Protein AF-A0A106QCF0-F1 (afdb_monomer_lite)

Secondary structure (DSSP, 8-state):
------------------------PPPEEEEEEEEEEEETTEEEEEEEEETTEEEEEEE-SS-EEEEEHHHH--HHHHHHHHHHH-EE-

Organism: NCBI:txid101571

pLDDT: mean 75.18, std 18.21, range [35.38, 92.94]

Structure (mmCIF, N/CA/C/O backbone):
data_AF-A0A106QCF0-F1
#
_entry.id   AF-A0A106QCF0-F1
#
loop_
_atom_site.group_PDB
_atom_site.id
_atom_site.type_symbol
_atom_site.label_atom_id
_atom_site.label_alt_id
_atom_site.label_comp_id
_atom_site.label_asym_id
_atom_site.label_entity_id
_atom_site.label_seq_id
_atom_site.pdbx_PDB_ins_code
_atom_site.Cartn_x
_atom_site.Cartn_y
_atom_site.Cartn_z
_atom_site.occupancy
_atom_site.B_iso_or_equiv
_atom_site.auth_seq_id
_atom_site.auth_comp_id
_atom_site.auth_asym_id
_atom_site.auth_atom_id
_atom_site.pdbx_PDB_model_num
ATOM 1 N N . MET A 1 1 ? -54.927 35.589 -35.434 1.00 40.69 1 MET A N 1
ATOM 2 C CA . MET A 1 1 ? -55.725 34.361 -35.220 1.00 40.69 1 MET A CA 1
ATOM 3 C C . MET A 1 1 ? -54.796 33.161 -35.290 1.00 40.69 1 MET A C 1
ATOM 5 O O . MET A 1 1 ? -54.211 32.933 -36.338 1.00 40.69 1 MET A O 1
ATOM 9 N N . ARG A 1 2 ? -54.596 32.436 -34.187 1.00 39.22 2 ARG A N 1
ATOM 10 C CA . ARG A 1 2 ? -53.832 31.181 -34.178 1.00 39.22 2 ARG A CA 1
ATOM 11 C C . ARG A 1 2 ? -54.597 30.212 -33.283 1.00 39.22 2 ARG A C 1
ATOM 13 O O . ARG A 1 2 ? -54.498 30.284 -32.065 1.00 39.22 2 ARG A O 1
ATOM 20 N N . TYR A 1 3 ? -55.456 29.413 -33.909 1.00 35.38 3 TYR A N 1
ATOM 21 C CA . TYR A 1 3 ? -56.200 28.357 -33.236 1.00 35.38 3 TYR A CA 1
ATOM 22 C C . TYR A 1 3 ? -55.391 27.057 -33.270 1.00 35.38 3 TYR A C 1
ATOM 24 O O . TYR A 1 3 ? -54.800 26.683 -34.279 1.00 35.38 3 TYR A O 1
ATOM 32 N N . ILE A 1 4 ? -55.371 26.432 -32.100 1.00 51.88 4 ILE A N 1
ATOM 33 C CA . ILE A 1 4 ? -54.922 25.083 -31.738 1.00 51.88 4 ILE A CA 1
ATOM 34 C C . ILE A 1 4 ? -55.852 24.074 -32.460 1.00 51.88 4 ILE A C 1
ATOM 36 O O . ILE A 1 4 ? -57.016 24.402 -32.665 1.00 51.88 4 ILE A O 1
ATOM 40 N N . ARG A 1 5 ? -55.465 22.868 -32.901 1.00 43.03 5 ARG A N 1
ATOM 41 C CA . ARG A 1 5 ? -55.218 21.620 -32.137 1.00 43.03 5 ARG A CA 1
ATOM 42 C C . ARG A 1 5 ? -55.180 20.432 -33.134 1.00 43.03 5 ARG A C 1
ATOM 44 O O . ARG A 1 5 ? -55.369 20.655 -34.320 1.00 43.03 5 ARG A O 1
ATOM 51 N N . PHE A 1 6 ? -55.042 19.216 -32.584 1.00 40.97 6 PHE A N 1
ATOM 52 C CA . PHE A 1 6 ? -55.029 17.853 -33.165 1.00 40.97 6 PHE A CA 1
ATOM 53 C C . PHE A 1 6 ? -53.601 17.301 -33.327 1.00 40.97 6 PHE A C 1
ATOM 55 O O . PHE A 1 6 ? -52.791 17.902 -34.014 1.00 40.97 6 PHE A O 1
ATOM 62 N N . THR A 1 7 ? -53.172 16.194 -32.715 1.00 44.12 7 THR A N 1
ATOM 63 C CA . THR A 1 7 ? -53.769 15.227 -31.770 1.00 44.12 7 THR A CA 1
ATOM 64 C C . THR A 1 7 ? -52.622 14.342 -31.258 1.00 44.12 7 THR A C 1
ATOM 66 O O . THR A 1 7 ? -51.641 14.147 -31.969 1.00 44.12 7 THR A O 1
ATOM 69 N N . ASN A 1 8 ? -52.754 13.806 -30.042 1.00 46.31 8 ASN A N 1
ATOM 70 C CA . ASN A 1 8 ? -51.939 12.711 -29.499 1.00 46.31 8 ASN A CA 1
ATOM 71 C C . ASN A 1 8 ? -51.648 11.607 -30.533 1.00 46.31 8 ASN A C 1
ATOM 73 O O . ASN A 1 8 ? -52.594 11.141 -31.162 1.00 46.31 8 ASN A O 1
ATOM 77 N N . ALA A 1 9 ? -50.415 11.087 -30.565 1.00 46.59 9 ALA A N 1
ATOM 78 C CA . ALA A 1 9 ? -50.115 9.680 -30.250 1.00 46.59 9 ALA A CA 1
ATOM 79 C C . ALA A 1 9 ? -48.654 9.304 -30.569 1.00 46.59 9 ALA A C 1
ATOM 81 O O . ALA A 1 9 ? -48.077 9.781 -31.537 1.00 46.59 9 ALA A O 1
ATOM 82 N N . ALA A 1 10 ? -48.154 8.345 -29.784 1.00 41.31 10 ALA A N 1
ATOM 83 C CA . ALA A 1 10 ? -47.035 7.444 -30.068 1.00 41.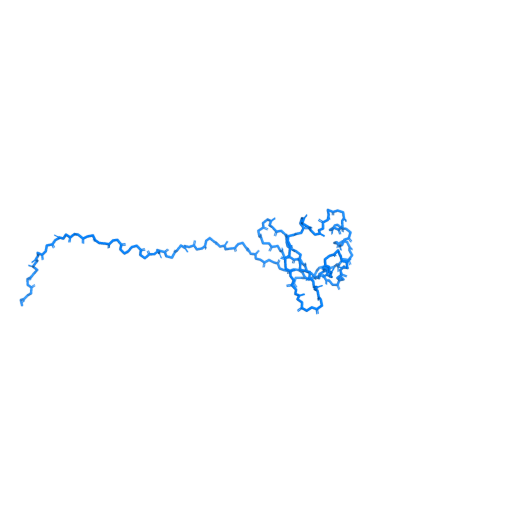31 10 ALA A CA 1
ATOM 84 C C . ALA A 1 10 ? -45.598 7.945 -29.804 1.00 41.31 10 ALA A C 1
ATOM 86 O O . ALA A 1 10 ? -44.866 8.354 -30.693 1.00 41.31 10 ALA A O 1
ATOM 87 N N . VAL A 1 11 ? -45.199 7.808 -28.532 1.00 48.44 11 VAL A N 1
ATOM 88 C CA . VAL A 1 11 ? -44.091 6.935 -28.092 1.00 48.44 11 VAL A CA 1
ATOM 89 C C . VAL A 1 11 ? -42.799 6.985 -28.921 1.00 48.44 11 VAL A C 1
ATOM 91 O O . VAL A 1 11 ? -42.648 6.280 -29.911 1.00 48.44 11 VAL A O 1
ATOM 94 N N . ALA A 1 12 ? -41.791 7.648 -28.365 1.00 44.16 12 ALA A N 1
ATOM 95 C CA . ALA A 1 12 ? -40.507 7.009 -28.102 1.00 44.16 12 ALA A CA 1
ATOM 96 C C . ALA A 1 12 ? -39.909 7.703 -26.882 1.00 44.16 12 ALA A C 1
ATOM 98 O O . ALA A 1 12 ? -39.802 8.925 -26.817 1.00 44.16 12 ALA A O 1
ATOM 99 N N . VAL A 1 13 ? -39.640 6.895 -25.869 1.00 47.31 13 VAL A N 1
ATOM 100 C CA . VAL A 1 13 ? -39.167 7.310 -24.562 1.00 47.31 13 VAL A CA 1
ATOM 101 C C . VAL A 1 13 ? -37.729 7.795 -24.729 1.00 47.31 13 VAL A C 1
ATOM 103 O O . VAL A 1 13 ? -36.793 7.010 -24.619 1.00 47.31 13 VAL A O 1
ATOM 106 N N . ASP A 1 14 ? -37.544 9.086 -24.999 1.00 44.47 14 ASP A N 1
ATOM 107 C CA . ASP A 1 14 ? -36.267 9.752 -24.753 1.00 44.47 14 ASP A CA 1
ATOM 108 C C . ASP A 1 14 ? -36.136 9.925 -23.235 1.00 44.47 14 ASP A C 1
ATOM 110 O O . ASP A 1 14 ? -36.349 10.986 -22.651 1.00 44.47 14 ASP A O 1
ATOM 114 N N . SER A 1 15 ? -35.889 8.810 -22.547 1.00 47.41 15 SER A N 1
ATOM 115 C CA . SER A 1 15 ? -35.305 8.855 -21.217 1.00 47.41 15 SER A CA 1
ATOM 116 C C . SER A 1 15 ? -33.832 9.188 -21.395 1.00 47.41 15 SER A C 1
ATOM 118 O O . SER A 1 15 ? -32.965 8.323 -21.286 1.00 47.41 15 SER A O 1
ATOM 120 N N . ALA A 1 16 ? -33.543 10.464 -21.649 1.00 53.78 16 ALA A N 1
ATOM 121 C CA . ALA A 1 16 ? -32.304 11.050 -21.173 1.00 53.78 16 ALA A CA 1
ATOM 122 C C . ALA A 1 16 ? -32.118 10.576 -19.721 1.00 53.78 16 ALA A C 1
ATOM 124 O O . ALA A 1 16 ? -33.052 10.743 -18.925 1.00 53.78 16 ALA A O 1
ATOM 125 N N . PRO A 1 17 ? -30.990 9.948 -19.334 1.00 43.03 17 PRO A N 1
ATOM 126 C CA . PRO A 1 17 ? -30.821 9.615 -17.941 1.00 43.03 17 PRO A CA 1
ATOM 127 C C . PRO A 1 17 ? -30.743 10.954 -17.218 1.00 43.03 17 PRO A C 1
ATOM 129 O O . PRO A 1 17 ? -29.799 11.731 -17.392 1.00 43.03 17 PRO A O 1
ATOM 132 N N . ALA A 1 18 ? -31.796 11.234 -16.447 1.00 45.00 18 ALA A N 1
ATOM 133 C CA . ALA A 1 18 ? -31.794 12.217 -15.387 1.00 45.00 18 ALA A CA 1
ATOM 134 C C . ALA A 1 18 ? -30.415 12.165 -14.741 1.00 45.00 18 ALA A C 1
ATOM 136 O O . ALA A 1 18 ? -29.930 11.067 -14.461 1.00 45.00 18 ALA A O 1
ATOM 137 N N . LYS A 1 19 ? -29.765 13.325 -14.576 1.00 44.16 19 LYS A N 1
ATOM 138 C CA . LYS A 1 19 ? -28.530 13.452 -13.801 1.00 44.16 19 LYS A CA 1
ATOM 139 C C . LYS A 1 19 ? -28.743 12.680 -12.505 1.00 44.16 19 LYS A C 1
ATOM 141 O O . LYS A 1 19 ? -29.353 13.212 -11.580 1.00 44.16 19 LYS A O 1
ATOM 146 N N . ALA A 1 20 ? -28.285 11.429 -12.466 1.00 51.69 20 ALA A N 1
ATOM 147 C CA . ALA A 1 20 ? -28.225 10.662 -11.251 1.00 51.69 20 ALA A CA 1
ATOM 148 C C . ALA A 1 20 ? -27.374 11.550 -10.365 1.00 51.69 20 ALA A C 1
ATOM 150 O O . ALA A 1 20 ? -26.228 11.857 -10.714 1.00 51.69 20 ALA A O 1
ATOM 151 N N . GLN A 1 21 ? -27.989 12.093 -9.317 1.00 49.91 21 GLN A N 1
ATOM 152 C CA . GLN A 1 21 ? -27.258 12.707 -8.234 1.00 49.91 21 GLN A CA 1
ATOM 153 C C . GLN A 1 21 ? -26.251 11.636 -7.845 1.00 49.91 21 GLN A C 1
ATOM 155 O O . GLN A 1 21 ? -26.629 10.618 -7.273 1.00 49.91 21 GLN A O 1
ATOM 160 N N . ARG A 1 22 ? -25.001 11.782 -8.306 1.00 55.34 22 ARG A N 1
ATOM 161 C CA . ARG A 1 22 ? -23.918 10.917 -7.867 1.00 55.34 22 ARG A CA 1
ATOM 162 C C . ARG A 1 22 ? -23.948 11.113 -6.370 1.00 55.34 22 ARG A C 1
ATOM 164 O O . ARG A 1 22 ? -23.678 12.228 -5.921 1.00 55.34 22 ARG A O 1
ATOM 171 N N . GLU A 1 23 ? -24.370 10.084 -5.641 1.00 57.25 23 GLU A N 1
ATOM 172 C CA . GLU A 1 23 ? -24.239 10.057 -4.193 1.00 57.25 23 GLU A CA 1
ATOM 173 C C . GLU A 1 23 ? -22.858 10.628 -3.868 1.00 57.25 23 GLU A C 1
ATOM 175 O O . GLU A 1 23 ? -21.904 10.313 -4.602 1.00 57.25 23 GLU A O 1
ATOM 180 N N . PRO A 1 24 ? -22.751 11.547 -2.891 1.00 60.06 24 PRO A N 1
ATOM 181 C CA . PRO A 1 24 ? -21.503 12.238 -2.617 1.00 60.06 24 PRO A CA 1
ATOM 182 C C . PRO A 1 24 ? -20.420 11.177 -2.471 1.00 60.06 24 PRO A C 1
ATOM 184 O O . PRO A 1 24 ? -20.435 10.385 -1.531 1.00 60.06 24 PRO A O 1
ATOM 187 N N . SER A 1 25 ? -19.542 11.092 -3.478 1.00 63.88 25 SER A N 1
ATOM 188 C CA . SER A 1 25 ? -18.522 10.054 -3.505 1.00 63.88 25 SER A CA 1
ATOM 189 C C . SER A 1 25 ? -17.736 10.188 -2.211 1.00 63.88 25 SER A C 1
ATOM 191 O O . SER A 1 25 ? -17.360 11.315 -1.870 1.00 63.88 25 SER A O 1
ATOM 193 N N . PRO A 1 26 ? -17.523 9.088 -1.472 1.00 68.19 26 PRO A N 1
ATOM 194 C CA . PRO A 1 26 ? -16.957 9.181 -0.143 1.00 68.19 26 PRO A CA 1
ATOM 195 C C . PRO A 1 26 ? -15.626 9.936 -0.215 1.00 68.19 26 PRO A C 1
ATOM 197 O O . PRO A 1 26 ? -14.841 9.705 -1.151 1.00 68.19 26 PRO A O 1
ATOM 200 N N . PRO A 1 27 ? -15.383 10.870 0.723 1.00 79.06 27 PRO A N 1
ATOM 201 C CA . PRO A 1 27 ? -14.216 11.730 0.681 1.00 79.06 27 PRO A CA 1
ATOM 202 C C . PRO A 1 27 ? -12.965 10.860 0.613 1.00 79.06 27 PRO A C 1
ATOM 204 O O . PRO A 1 27 ? -12.748 9.985 1.449 1.00 79.06 27 PRO A O 1
ATOM 207 N N . THR A 1 28 ? -12.163 11.077 -0.426 1.00 85.31 28 THR A N 1
ATOM 208 C CA . THR A 1 28 ? -10.906 10.353 -0.598 1.00 85.31 28 THR A CA 1
ATOM 209 C C . THR A 1 28 ? -9.818 11.124 0.130 1.00 85.31 28 THR A C 1
ATOM 211 O O . THR A 1 28 ? -9.484 12.241 -0.259 1.00 85.31 28 THR A O 1
ATOM 214 N N . GLN A 1 29 ? -9.273 10.544 1.193 1.00 88.31 29 GLN A N 1
ATOM 215 C CA . GLN A 1 29 ? -8.170 11.130 1.949 1.00 88.31 29 GLN A CA 1
ATOM 216 C C . GLN A 1 29 ? -6.901 10.355 1.630 1.00 88.31 29 GLN A C 1
ATOM 218 O O . GLN A 1 29 ? -6.887 9.133 1.728 1.00 88.31 29 GLN A O 1
ATOM 223 N N . THR A 1 30 ? -5.853 11.051 1.202 1.00 90.88 30 THR A N 1
ATOM 224 C CA . THR A 1 30 ? -4.543 10.442 0.959 1.00 90.88 30 THR A CA 1
ATOM 225 C C . THR A 1 30 ? -3.590 10.915 2.044 1.00 90.88 30 THR A C 1
ATOM 227 O O . THR A 1 30 ? -3.608 12.085 2.397 1.00 90.88 30 THR A O 1
ATOM 230 N N . PHE A 1 31 ? -2.795 9.996 2.568 1.00 88.69 31 PHE A N 1
ATOM 231 C CA . PHE A 1 31 ? -1.789 10.218 3.587 1.00 88.69 31 PHE A CA 1
ATOM 232 C C . PHE A 1 31 ? -0.459 9.701 3.060 1.00 88.69 31 PHE A C 1
ATOM 234 O O . PHE A 1 31 ? -0.341 8.533 2.692 1.00 88.69 31 PHE A O 1
ATOM 241 N N . TRP A 1 32 ? 0.546 10.556 3.012 1.00 89.69 32 TRP A N 1
ATOM 242 C CA . TRP A 1 32 ? 1.887 10.192 2.587 1.00 89.69 32 TRP A CA 1
ATOM 243 C C . TRP A 1 32 ? 2.701 9.735 3.791 1.00 89.69 32 TRP A C 1
ATOM 245 O O . TRP A 1 32 ? 2.687 10.378 4.842 1.00 89.69 32 TRP A O 1
ATOM 255 N N . ALA A 1 33 ? 3.397 8.612 3.638 1.00 89.81 33 ALA A N 1
ATOM 256 C CA . ALA A 1 33 ? 4.333 8.138 4.643 1.00 89.81 33 ALA A CA 1
ATOM 257 C C . ALA A 1 33 ? 5.614 8.974 4.562 1.00 89.81 33 ALA A C 1
ATOM 259 O O . ALA A 1 33 ? 6.242 9.049 3.504 1.00 89.81 33 ALA A O 1
ATOM 260 N N . LEU A 1 34 ? 6.017 9.570 5.681 1.00 86.56 34 LEU A N 1
ATOM 261 C CA . LEU A 1 34 ? 7.285 10.289 5.805 1.00 86.56 34 LEU A CA 1
ATOM 262 C C . LEU A 1 34 ? 8.468 9.322 5.699 1.00 86.56 34 LEU A C 1
ATOM 264 O O . LEU A 1 34 ? 9.474 9.640 5.073 1.00 86.56 34 LEU A O 1
ATOM 268 N N . ASN A 1 35 ? 8.302 8.117 6.249 1.00 86.00 35 ASN A N 1
ATOM 269 C CA . ASN A 1 35 ? 9.213 6.990 6.113 1.00 86.00 35 ASN A CA 1
ATOM 270 C C . ASN A 1 35 ? 8.545 5.880 5.281 1.00 86.00 35 ASN A C 1
ATOM 272 O O . ASN A 1 35 ? 7.800 5.049 5.822 1.00 86.00 35 ASN A O 1
ATOM 276 N N . PRO A 1 36 ? 8.794 5.844 3.959 1.00 86.62 36 PRO A N 1
ATOM 277 C CA . PRO A 1 36 ? 8.320 4.768 3.105 1.00 86.62 36 PRO A CA 1
ATOM 278 C C . PRO A 1 36 ? 8.918 3.426 3.531 1.00 86.62 36 PRO A C 1
ATOM 280 O O . PRO A 1 36 ? 10.107 3.329 3.838 1.00 86.62 36 PRO A O 1
ATOM 283 N N . MET A 1 37 ? 8.108 2.371 3.510 1.00 88.12 37 MET A N 1
ATOM 284 C CA . MET A 1 37 ? 8.555 1.020 3.848 1.00 88.12 37 MET A CA 1
ATOM 285 C C . MET A 1 37 ? 8.739 0.196 2.580 1.00 88.12 37 MET A C 1
ATOM 287 O O . MET A 1 37 ? 7.888 0.200 1.696 1.00 88.12 37 MET A O 1
ATOM 291 N N . ARG A 1 38 ? 9.835 -0.556 2.482 1.00 88.81 38 ARG A N 1
ATOM 292 C CA . ARG A 1 38 ? 10.016 -1.513 1.388 1.00 88.81 38 ARG A CA 1
ATOM 293 C C . ARG A 1 38 ? 9.207 -2.775 1.683 1.00 88.81 38 ARG A C 1
ATOM 295 O O . ARG A 1 38 ? 9.516 -3.488 2.631 1.00 88.81 38 ARG A O 1
ATOM 302 N N . GLY A 1 39 ? 8.176 -3.019 0.885 1.00 84.56 39 GLY A N 1
ATOM 303 C CA . GLY A 1 39 ? 7.327 -4.201 0.968 1.00 84.56 39 GLY A CA 1
ATOM 304 C C . GLY A 1 39 ? 7.557 -5.171 -0.189 1.00 84.56 39 GLY A C 1
ATOM 305 O O . GLY A 1 39 ? 8.473 -5.013 -0.999 1.00 84.56 39 GLY A O 1
ATOM 306 N N . LYS A 1 40 ? 6.695 -6.187 -0.282 1.00 84.06 40 LYS A N 1
ATOM 307 C CA . LYS A 1 40 ? 6.824 -7.287 -1.253 1.00 84.06 40 LYS A CA 1
ATOM 308 C C . LYS A 1 40 ? 6.673 -6.838 -2.710 1.00 84.06 40 LYS A C 1
ATOM 310 O O . LYS A 1 40 ? 7.318 -7.397 -3.589 1.00 84.06 40 LYS A O 1
ATOM 315 N N . LEU A 1 41 ? 5.814 -5.851 -2.962 1.00 83.50 41 LEU A N 1
ATOM 316 C CA . LEU A 1 41 ? 5.472 -5.385 -4.313 1.00 83.50 41 LEU A CA 1
ATOM 317 C C . LEU A 1 41 ? 6.205 -4.099 -4.728 1.00 83.50 41 LEU A C 1
ATOM 319 O O . LEU A 1 41 ? 6.040 -3.631 -5.849 1.00 83.50 41 LEU A O 1
ATOM 323 N N . GLY A 1 42 ? 6.997 -3.508 -3.832 1.00 88.38 42 GLY A N 1
ATOM 324 C CA . GLY A 1 42 ? 7.670 -2.233 -4.065 1.00 88.38 42 GLY A CA 1
ATOM 325 C C . GLY A 1 42 ? 7.786 -1.412 -2.788 1.00 88.38 42 GLY A C 1
ATOM 326 O O . GLY A 1 42 ? 7.733 -1.947 -1.682 1.00 88.38 42 GLY A O 1
ATOM 327 N N . THR A 1 43 ? 7.940 -0.101 -2.930 1.00 91.12 43 THR A N 1
ATOM 328 C CA . THR A 1 43 ? 8.054 0.809 -1.787 1.00 91.12 43 THR A CA 1
ATOM 329 C C . THR A 1 43 ? 6.688 1.382 -1.440 1.00 91.12 43 THR A C 1
ATOM 331 O O . THR A 1 43 ? 6.096 2.119 -2.222 1.00 91.12 43 THR A O 1
ATOM 334 N N . TYR A 1 44 ? 6.180 1.067 -0.257 1.00 91.44 44 TYR A N 1
ATOM 335 C CA . TYR A 1 44 ? 4.916 1.581 0.251 1.00 91.44 44 TYR A CA 1
ATOM 336 C C . TYR A 1 44 ? 5.136 3.018 0.715 1.00 91.44 44 TYR A C 1
ATOM 338 O O . TYR A 1 44 ? 5.879 3.269 1.664 1.00 91.44 44 TYR A O 1
ATOM 346 N N . ALA A 1 45 ? 4.539 3.963 -0.005 1.00 90.94 45 ALA A N 1
ATOM 347 C CA . ALA A 1 45 ? 4.821 5.389 0.136 1.00 90.94 45 ALA A CA 1
ATOM 348 C C . ALA A 1 45 ? 3.605 6.203 0.592 1.00 90.94 45 ALA A C 1
ATOM 350 O O . ALA A 1 45 ? 3.766 7.314 1.089 1.00 90.94 45 ALA A O 1
ATOM 351 N N . ALA A 1 46 ? 2.392 5.676 0.428 1.00 91.88 46 ALA A N 1
ATOM 352 C CA . ALA A 1 46 ? 1.175 6.386 0.797 1.00 91.88 46 ALA A CA 1
ATOM 353 C C . ALA A 1 46 ? 0.046 5.431 1.177 1.00 91.88 46 ALA A C 1
ATOM 355 O O . ALA A 1 46 ? 0.045 4.264 0.791 1.00 91.88 46 ALA A O 1
ATOM 356 N N . ILE A 1 47 ? -0.946 5.954 1.887 1.00 90.06 47 ILE A N 1
ATOM 357 C CA . ILE A 1 47 ? -2.217 5.305 2.188 1.00 90.06 47 ILE A CA 1
ATOM 358 C C . ILE A 1 47 ? -3.335 6.202 1.670 1.00 90.06 47 ILE A C 1
ATOM 360 O O . ILE A 1 47 ? -3.278 7.419 1.793 1.00 90.06 47 ILE A O 1
ATOM 364 N N . ARG A 1 48 ? -4.374 5.618 1.087 1.00 91.44 48 ARG A N 1
ATOM 365 C CA . ARG A 1 48 ? -5.571 6.324 0.650 1.00 91.44 48 ARG A CA 1
ATOM 366 C C . ARG A 1 48 ? -6.800 5.673 1.264 1.00 91.44 48 ARG A C 1
ATOM 368 O O . ARG A 1 48 ? -7.053 4.492 1.053 1.00 91.44 48 ARG A O 1
ATOM 375 N N . LEU A 1 49 ? -7.569 6.464 1.996 1.00 88.81 49 LEU A N 1
ATOM 376 C CA . LEU A 1 49 ? -8.862 6.093 2.552 1.00 88.81 49 LEU A CA 1
ATOM 377 C C . LEU A 1 49 ? -9.956 6.570 1.605 1.00 88.81 49 LEU A C 1
ATOM 379 O O . LEU A 1 49 ? -9.978 7.739 1.215 1.00 88.81 49 LEU A O 1
ATOM 383 N N . ARG A 1 50 ? -10.854 5.667 1.219 1.00 87.88 50 ARG A N 1
ATOM 384 C CA . ARG A 1 50 ? -12.031 5.971 0.405 1.00 87.88 50 ARG A CA 1
ATOM 385 C C . ARG A 1 50 ? -13.231 5.240 0.996 1.00 87.88 50 ARG A C 1
ATOM 387 O O . ARG A 1 50 ? -13.423 4.056 0.726 1.00 87.88 50 ARG A O 1
ATOM 394 N N . GLY A 1 51 ? -14.026 5.957 1.789 1.00 85.25 51 GLY A N 1
ATOM 395 C CA . GLY A 1 51 ? -15.070 5.336 2.610 1.00 85.25 51 GLY A CA 1
ATOM 396 C C . GLY A 1 51 ? -14.430 4.353 3.587 1.00 85.25 51 GLY A C 1
ATOM 397 O O . GLY A 1 51 ? -13.435 4.695 4.221 1.00 85.25 51 GLY A O 1
ATOM 398 N N . ASP A 1 52 ? -14.929 3.120 3.614 1.00 83.81 52 ASP A N 1
ATOM 399 C CA . ASP A 1 52 ? -14.399 2.046 4.467 1.00 83.81 52 ASP A CA 1
ATOM 400 C C . ASP A 1 52 ? -13.221 1.282 3.843 1.00 83.81 52 ASP A C 1
ATOM 402 O O . ASP A 1 52 ? -12.689 0.343 4.432 1.00 83.81 52 ASP A O 1
ATOM 406 N N . LEU A 1 53 ? -12.800 1.658 2.630 1.00 87.25 53 LEU A N 1
ATOM 407 C CA . LEU A 1 53 ? -11.715 0.982 1.930 1.00 87.25 53 LEU A CA 1
ATOM 408 C C . LEU A 1 53 ? -10.388 1.710 2.121 1.00 87.25 53 LEU A C 1
ATOM 410 O O . LEU A 1 53 ? -10.263 2.907 1.844 1.00 87.25 53 LEU A O 1
ATOM 414 N N . MET A 1 54 ? -9.370 0.939 2.497 1.00 88.31 54 MET A N 1
ATOM 415 C CA . MET A 1 54 ? -7.989 1.391 2.585 1.00 88.31 54 MET A CA 1
ATOM 416 C C . MET A 1 54 ? -7.172 0.874 1.398 1.00 88.31 54 MET A C 1
ATOM 418 O O . MET A 1 54 ? -7.179 -0.312 1.058 1.00 88.31 54 MET A O 1
ATOM 422 N N . TRP A 1 55 ? -6.433 1.787 0.783 1.00 91.69 55 TRP A N 1
ATOM 423 C CA . TRP A 1 55 ? -5.535 1.541 -0.335 1.00 91.69 55 TRP A CA 1
ATOM 424 C C . TRP A 1 55 ? -4.124 1.960 0.050 1.00 91.69 55 TRP A C 1
ATOM 426 O O . TRP A 1 55 ? -3.940 2.923 0.785 1.00 91.69 55 TRP A O 1
ATOM 436 N N . VAL A 1 56 ? -3.126 1.275 -0.479 1.00 91.88 56 VAL A N 1
ATOM 437 C CA . VAL A 1 56 ? -1.710 1.576 -0.298 1.00 91.88 56 VAL A CA 1
ATOM 438 C C . VAL A 1 56 ? -1.144 1.979 -1.648 1.00 91.88 56 VAL A C 1
ATOM 440 O O . VAL A 1 56 ? -1.319 1.274 -2.641 1.00 91.88 56 VAL A O 1
ATOM 443 N N . GLY A 1 57 ? -0.489 3.133 -1.676 1.00 92.38 57 GLY A N 1
ATOM 444 C CA . GLY A 1 57 ? 0.292 3.610 -2.804 1.00 92.38 57 GL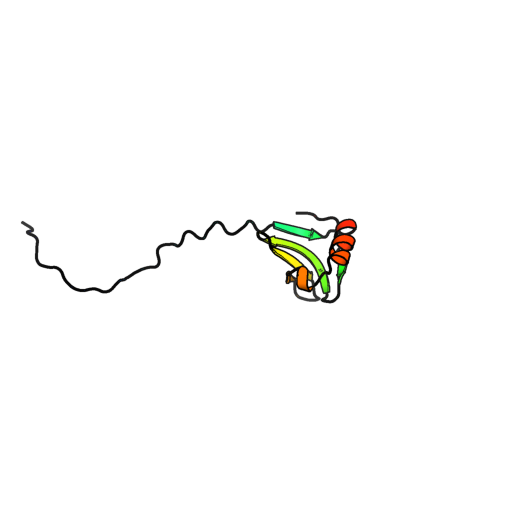Y A CA 1
ATOM 445 C C . GLY A 1 57 ? 1.656 2.935 -2.795 1.00 92.38 57 GLY A C 1
ATOM 446 O O . GLY A 1 57 ? 2.486 3.201 -1.920 1.00 92.38 57 GLY A O 1
ATOM 447 N N . ILE A 1 58 ? 1.879 2.065 -3.770 1.00 92.94 58 ILE A N 1
ATOM 448 C CA . ILE A 1 58 ? 3.108 1.305 -3.959 1.00 92.94 58 ILE A CA 1
ATOM 449 C C . ILE A 1 58 ? 3.892 1.972 -5.076 1.00 92.94 58 ILE A C 1
ATOM 451 O O . ILE A 1 58 ? 3.506 1.942 -6.244 1.00 92.94 58 ILE A O 1
ATOM 455 N N . ARG A 1 59 ? 4.994 2.613 -4.704 1.00 91.50 59 ARG A N 1
ATOM 456 C CA . ARG A 1 59 ? 5.937 3.199 -5.643 1.00 91.50 59 ARG A CA 1
ATOM 457 C C . ARG A 1 59 ? 6.864 2.104 -6.160 1.00 91.50 59 ARG A C 1
ATOM 459 O O . ARG A 1 59 ? 7.642 1.522 -5.397 1.00 91.50 59 ARG A O 1
ATOM 466 N N . THR A 1 60 ? 6.789 1.849 -7.458 1.00 87.44 60 THR A N 1
ATOM 467 C CA . THR A 1 60 ? 7.771 1.062 -8.207 1.00 87.44 60 THR A CA 1
ATOM 468 C C . THR A 1 60 ? 8.805 2.007 -8.837 1.00 87.44 60 THR A C 1
ATOM 470 O O . THR A 1 60 ? 8.827 3.204 -8.544 1.00 87.44 60 THR A O 1
ATOM 473 N N . ALA A 1 61 ? 9.699 1.494 -9.686 1.00 82.75 61 ALA A N 1
ATOM 474 C CA . ALA A 1 61 ? 10.722 2.315 -10.336 1.00 82.75 61 ALA A CA 1
ATOM 475 C C . ALA A 1 61 ? 10.132 3.452 -11.195 1.00 82.75 61 ALA A C 1
ATOM 477 O O . ALA A 1 61 ? 10.731 4.522 -11.283 1.00 82.75 61 ALA A O 1
ATOM 478 N N . THR A 1 62 ? 8.961 3.237 -11.800 1.00 83.88 62 THR A N 1
ATOM 479 C CA . THR A 1 62 ? 8.376 4.148 -12.798 1.00 83.88 62 THR A CA 1
ATOM 480 C C . THR A 1 62 ? 6.927 4.532 -12.515 1.00 83.88 62 THR A C 1
ATOM 482 O O . THR A 1 62 ? 6.439 5.491 -13.107 1.00 83.88 62 THR A O 1
ATOM 485 N N . THR A 1 63 ? 6.229 3.819 -11.627 1.00 90.44 63 THR A N 1
ATOM 486 C CA . THR A 1 63 ? 4.798 4.025 -11.360 1.00 90.44 63 THR A CA 1
ATOM 487 C C . THR A 1 63 ? 4.497 4.132 -9.869 1.00 90.44 63 THR A C 1
ATOM 489 O O . THR A 1 63 ? 5.276 3.707 -9.013 1.00 90.44 63 THR A O 1
ATOM 492 N N . LEU A 1 64 ? 3.346 4.730 -9.562 1.00 90.06 64 LEU A N 1
ATOM 493 C CA . LEU A 1 64 ? 2.717 4.669 -8.248 1.00 90.06 64 LEU A CA 1
ATOM 494 C C . LEU A 1 64 ? 1.359 3.991 -8.415 1.00 90.06 64 LEU A C 1
ATOM 496 O O . LEU A 1 64 ? 0.419 4.602 -8.926 1.00 90.06 64 LEU A O 1
ATOM 500 N N . ASP A 1 65 ? 1.270 2.748 -7.964 1.00 91.75 65 ASP A N 1
ATOM 501 C CA . ASP A 1 65 ? 0.074 1.926 -8.100 1.00 91.75 65 ASP A CA 1
ATOM 502 C C . ASP A 1 65 ? -0.695 1.876 -6.780 1.00 91.75 65 ASP A C 1
ATOM 504 O O . ASP A 1 65 ? -0.110 1.758 -5.704 1.00 91.75 65 ASP A O 1
ATOM 508 N N . TRP A 1 66 ? -2.022 1.982 -6.852 1.00 90.25 66 TRP A N 1
ATOM 509 C CA . TRP A 1 66 ? -2.891 1.912 -5.678 1.00 90.25 66 TRP A CA 1
ATOM 510 C C . TRP A 1 66 ? -3.473 0.514 -5.559 1.00 90.25 66 TRP A C 1
ATOM 512 O O . TRP A 1 66 ? -4.286 0.102 -6.386 1.00 90.25 66 TRP A O 1
ATOM 522 N N . VAL A 1 67 ? -3.098 -0.198 -4.503 1.00 90.00 67 VAL A N 1
ATOM 523 C CA . VAL A 1 67 ? -3.568 -1.562 -4.242 1.00 90.00 67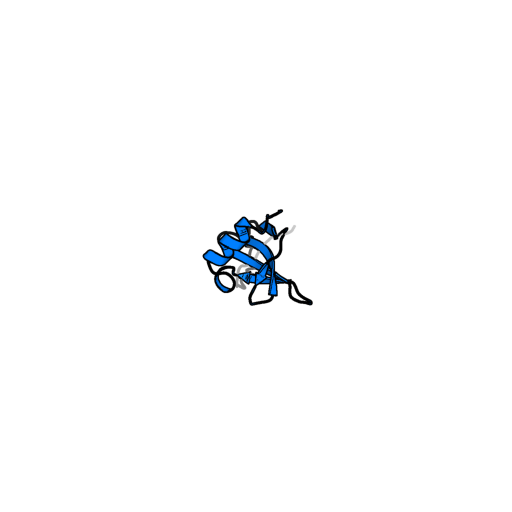 VAL A CA 1
ATOM 524 C C . VAL A 1 67 ? -4.302 -1.596 -2.909 1.00 90.00 67 VAL A C 1
ATOM 526 O O . VAL A 1 67 ? -3.955 -0.857 -1.994 1.00 90.00 67 VAL A O 1
ATOM 529 N N . ARG A 1 68 ? -5.341 -2.425 -2.777 1.00 90.06 68 ARG A N 1
ATOM 530 C CA . ARG A 1 68 ? -6.037 -2.593 -1.492 1.00 90.06 68 ARG A CA 1
ATOM 531 C C . ARG A 1 68 ? -5.061 -3.046 -0.410 1.00 90.06 68 ARG A C 1
ATOM 533 O O . ARG A 1 68 ? -4.298 -3.983 -0.638 1.00 90.06 68 AR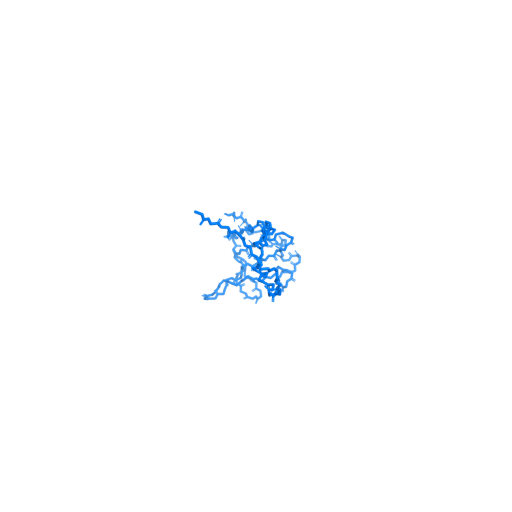G A O 1
ATOM 540 N N . ALA A 1 69 ? -5.132 -2.412 0.760 1.00 87.88 69 ALA A N 1
ATOM 541 C CA . ALA A 1 69 ? -4.235 -2.696 1.878 1.00 87.88 69 ALA A CA 1
ATOM 542 C C . ALA A 1 69 ? -4.266 -4.181 2.275 1.00 87.88 69 ALA A C 1
ATOM 544 O O . ALA A 1 69 ? -3.210 -4.787 2.417 1.00 87.88 69 ALA A O 1
ATOM 545 N N . ASP A 1 70 ? -5.459 -4.784 2.308 1.00 85.94 70 ASP A N 1
ATOM 546 C CA . ASP A 1 70 ? -5.672 -6.193 2.681 1.00 85.94 70 ASP A CA 1
ATOM 547 C C . ASP A 1 70 ? -4.922 -7.203 1.793 1.00 85.94 70 ASP A C 1
ATOM 549 O O . ASP A 1 70 ? -4.692 -8.338 2.199 1.00 85.94 70 ASP A O 1
ATOM 553 N N . LEU A 1 71 ? -4.563 -6.816 0.562 1.00 8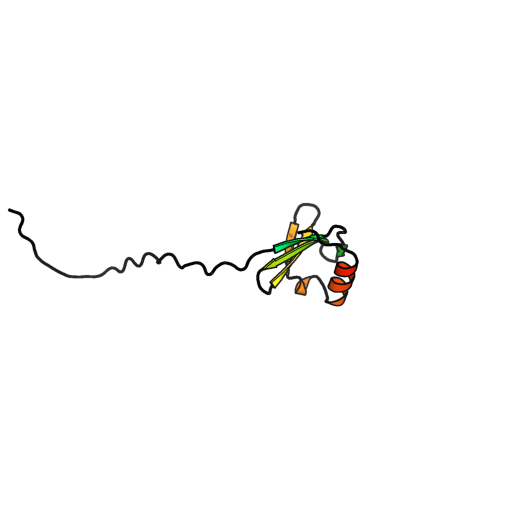5.88 71 LEU A N 1
ATOM 554 C CA . LEU A 1 71 ? -3.859 -7.688 -0.384 1.00 85.88 71 LEU A CA 1
ATOM 555 C C . LEU A 1 71 ? -2.334 -7.604 -0.251 1.00 85.88 71 LEU A C 1
ATOM 557 O O . LEU A 1 71 ? -1.629 -8.475 -0.760 1.00 85.88 71 LEU A O 1
ATOM 561 N N . VAL A 1 72 ? -1.818 -6.538 0.365 1.00 83.81 72 VAL A N 1
ATOM 562 C CA . VAL A 1 72 ? -0.388 -6.177 0.306 1.00 83.81 72 VAL A CA 1
ATOM 563 C C . VAL A 1 72 ? 0.260 -6.007 1.671 1.00 83.81 72 VAL A C 1
ATOM 565 O O . VAL A 1 72 ? 1.489 -6.024 1.761 1.00 83.81 72 VAL A O 1
ATOM 568 N N . LEU A 1 73 ? -0.551 -5.844 2.713 1.00 83.62 73 LEU A N 1
ATOM 569 C CA . LEU A 1 73 ? -0.137 -5.734 4.101 1.00 83.62 73 LEU A CA 1
ATOM 570 C C . LEU A 1 73 ? -0.966 -6.692 4.944 1.00 83.62 73 LEU A C 1
ATOM 572 O O . LEU A 1 73 ? -2.196 -6.628 4.965 1.00 83.62 73 LEU A O 1
ATOM 576 N N . SER A 1 74 ? -0.282 -7.534 5.708 1.00 83.31 74 SER A N 1
ATOM 577 C CA . SER A 1 74 ? -0.905 -8.143 6.876 1.00 83.31 74 SER A CA 1
ATOM 578 C C . SER A 1 74 ? -1.152 -7.085 7.957 1.00 83.31 74 SER A C 1
ATOM 580 O O . SER A 1 74 ? -0.518 -6.027 7.988 1.00 83.31 74 SER A O 1
ATOM 582 N N . ARG A 1 75 ? -2.067 -7.376 8.888 1.00 79.94 75 ARG A N 1
ATOM 583 C CA . ARG A 1 75 ? -2.391 -6.463 9.995 1.00 79.94 75 ARG A CA 1
ATOM 584 C C . ARG A 1 75 ? -1.155 -6.080 10.820 1.00 79.94 75 ARG A C 1
ATOM 586 O O . ARG A 1 75 ? -0.997 -4.912 11.159 1.00 79.94 75 ARG A O 1
ATOM 593 N N . SER A 1 76 ? -0.278 -7.041 11.102 1.00 82.00 76 SER A N 1
ATOM 594 C CA . SER A 1 76 ? 0.961 -6.823 11.857 1.00 82.00 76 SER A CA 1
ATOM 595 C C . SER A 1 76 ? 1.957 -5.939 11.105 1.00 82.00 76 SER A C 1
ATOM 597 O O . SER A 1 76 ? 2.578 -5.068 11.708 1.00 82.00 76 SER A O 1
ATOM 599 N N . GLU A 1 77 ? 2.096 -6.114 9.790 1.00 81.94 77 GLU A N 1
ATOM 600 C CA . GLU A 1 77 ? 2.952 -5.253 8.964 1.00 81.94 77 GLU A CA 1
ATOM 601 C C . GLU A 1 77 ? 2.395 -3.834 8.856 1.00 81.94 77 GLU A C 1
ATOM 603 O O . GLU A 1 77 ? 3.159 -2.873 8.914 1.00 81.94 77 GLU A O 1
ATOM 608 N N . ALA A 1 78 ? 1.074 -3.690 8.730 1.00 82.56 78 ALA A N 1
ATOM 609 C CA . ALA A 1 78 ? 0.423 -2.386 8.699 1.00 82.56 78 ALA A CA 1
ATOM 610 C 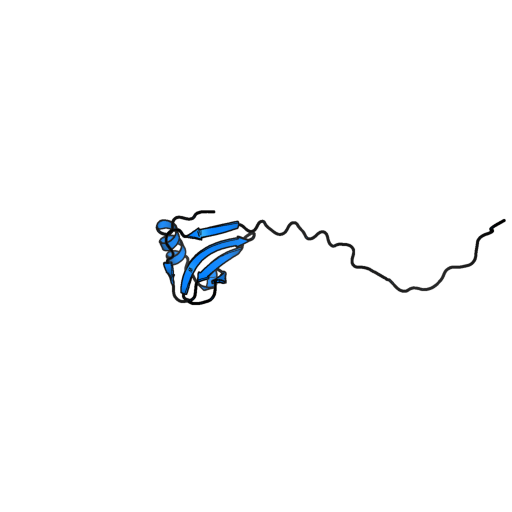C . ALA A 1 78 ? 0.631 -1.630 10.016 1.00 82.56 78 ALA A C 1
ATOM 612 O O . ALA A 1 78 ? 0.955 -0.447 9.998 1.00 82.56 78 ALA A O 1
ATOM 613 N N . GLU A 1 79 ? 0.500 -2.315 11.152 1.00 83.88 79 GLU A N 1
ATOM 614 C CA . GLU A 1 79 ? 0.734 -1.735 12.473 1.00 83.88 79 GLU A CA 1
ATOM 615 C C . GLU A 1 79 ? 2.206 -1.357 12.676 1.00 83.88 79 GLU A C 1
ATOM 617 O O . GLU A 1 79 ? 2.508 -0.223 13.051 1.00 83.88 79 GLU A O 1
ATOM 622 N N . ALA A 1 80 ? 3.136 -2.257 12.346 1.00 85.31 80 ALA A N 1
ATOM 623 C CA . ALA A 1 80 ? 4.568 -1.980 12.423 1.00 85.31 80 ALA A CA 1
ATOM 624 C C . ALA A 1 80 ? 4.979 -0.815 11.512 1.00 85.31 80 ALA A C 1
ATOM 626 O O . ALA A 1 80 ? 5.815 0.008 11.892 1.00 85.31 80 ALA A O 1
ATOM 627 N N . TRP A 1 81 ? 4.385 -0.724 10.320 1.00 84.81 81 TRP A N 1
ATOM 628 C CA . TRP A 1 81 ? 4.586 0.411 9.433 1.00 84.81 81 TRP A CA 1
ATOM 629 C C . TRP A 1 81 ? 3.993 1.676 10.039 1.00 84.81 81 TRP A C 1
ATOM 631 O O . TRP A 1 81 ? 4.688 2.682 10.097 1.00 84.81 81 TRP A O 1
ATOM 641 N N . PHE A 1 82 ? 2.774 1.631 10.574 1.00 82.69 82 PHE A N 1
ATOM 642 C CA . PHE A 1 82 ? 2.110 2.800 11.140 1.00 82.69 82 PHE A CA 1
ATOM 643 C C . PHE A 1 82 ? 2.890 3.438 12.290 1.00 82.69 82 PHE A C 1
ATOM 645 O O . PHE A 1 82 ? 3.062 4.656 12.312 1.00 82.69 82 PHE A O 1
ATOM 652 N N . GLN A 1 83 ? 3.456 2.619 13.176 1.00 84.50 83 GLN A N 1
ATOM 653 C CA . GLN A 1 83 ? 4.285 3.088 14.291 1.00 84.50 83 GLN A CA 1
ATOM 654 C C . GLN A 1 83 ? 5.587 3.779 13.844 1.00 84.50 83 GLN A C 1
ATOM 656 O O . GLN A 1 83 ? 6.178 4.537 14.608 1.00 84.50 83 GLN A O 1
ATOM 661 N N . ARG A 1 84 ? 6.063 3.521 12.616 1.00 82.94 84 ARG A N 1
ATOM 662 C CA . ARG A 1 84 ? 7.371 3.991 12.113 1.00 82.94 84 ARG A CA 1
ATOM 663 C C . ARG A 1 84 ? 7.263 5.017 10.985 1.00 82.94 84 ARG A C 1
ATOM 665 O O . ARG A 1 84 ? 8.180 5.814 10.792 1.00 82.94 84 ARG A O 1
ATOM 672 N N . ALA A 1 85 ? 6.176 4.969 10.219 1.00 77.56 85 ALA A N 1
ATOM 673 C CA . ALA A 1 85 ? 6.000 5.701 8.975 1.00 77.56 85 ALA A CA 1
ATOM 674 C C . ALA A 1 85 ? 5.944 7.204 9.208 1.00 77.56 85 ALA A C 1
ATOM 676 O O . ALA A 1 85 ? 6.581 7.937 8.463 1.00 77.56 85 ALA A O 1
ATOM 677 N N . GLY A 1 86 ? 5.189 7.644 10.224 1.00 76.56 86 GLY A N 1
ATOM 678 C CA . GLY A 1 86 ? 4.736 9.030 10.342 1.00 76.56 86 GLY A CA 1
ATOM 679 C C . GLY A 1 86 ? 3.901 9.425 9.117 1.00 76.56 86 GLY A C 1
ATOM 680 O O . GLY A 1 86 ? 4.393 9.421 7.994 1.00 76.56 86 GLY A O 1
ATOM 681 N N . PHE A 1 87 ? 2.622 9.749 9.287 1.00 80.38 87 PHE A N 1
ATOM 682 C CA . PHE A 1 87 ? 1.765 10.105 8.151 1.00 80.38 87 PHE A CA 1
ATOM 683 C C . PHE A 1 87 ? 1.493 11.603 8.113 1.00 80.38 87 PHE A C 1
ATOM 685 O O . PHE A 1 87 ? 1.062 12.180 9.109 1.00 80.38 87 PHE A O 1
ATOM 692 N N . SER A 1 88 ? 1.706 12.213 6.946 1.00 79.44 88 SER A N 1
ATOM 693 C CA . SER A 1 88 ? 1.217 13.557 6.631 1.00 79.44 88 SER A CA 1
ATOM 694 C C . SER A 1 88 ? 0.022 13.457 5.697 1.00 79.44 88 SER A C 1
ATOM 696 O O . SER A 1 88 ? 0.001 12.606 4.809 1.00 79.44 88 SER A O 1
ATOM 698 N N . ARG A 1 89 ? -0.964 14.328 5.894 1.00 69.12 89 ARG A N 1
ATOM 699 C CA . ARG A 1 89 ? -2.084 14.498 4.963 1.00 69.12 89 ARG A CA 1
ATOM 700 C C . ARG A 1 89 ? -1.651 15.272 3.718 1.00 69.12 89 ARG A C 1
ATOM 702 O O . ARG A 1 89 ? -0.694 16.069 3.847 1.00 69.12 89 ARG A O 1
#

Foldseek 3Di:
DDDDDDDDDDDDDPCPPDPPPPPPFADKDKKFFQDWDQFDQATFTIWIDGPPWIWTFHDDPPDTDTHTCVVTDDPVRVVVCVVPRDIDD

Sequence (89 aa):
MRYIRFTNAAVAVDSAPAKAQREPSPPTQTFWALNPMRGKLGTYAAIRLRGDLMWVGIRTATTLDWVRADLVLSRSEAEAWFQRAGFSR

Radius of gyration: 25.36 Å; chains: 1; bounding box: 67×42×50 Å